Protein AF-A0A920LIM8-F1 (afdb_monomer_lite)

Structure (mmCIF, N/CA/C/O backbone):
data_AF-A0A920LIM8-F1
#
_entry.id   AF-A0A920LIM8-F1
#
loop_
_atom_site.group_PDB
_atom_site.id
_atom_site.type_symbol
_atom_site.label_atom_id
_atom_site.label_alt_id
_atom_site.label_comp_id
_atom_site.label_asym_id
_atom_site.label_entity_id
_atom_site.label_seq_id
_atom_site.pdbx_PDB_ins_code
_atom_site.Cartn_x
_atom_site.Cartn_y
_atom_site.Cartn_z
_atom_site.occupancy
_atom_site.B_iso_or_equiv
_atom_site.auth_seq_id
_atom_site.auth_comp_id
_atom_site.auth_asym_id
_atom_site.auth_atom_id
_atom_site.pdbx_PDB_model_num
ATOM 1 N N . MET A 1 1 ? -17.677 -11.621 5.141 1.00 50.22 1 MET A N 1
ATOM 2 C CA . MET A 1 1 ? -16.845 -10.592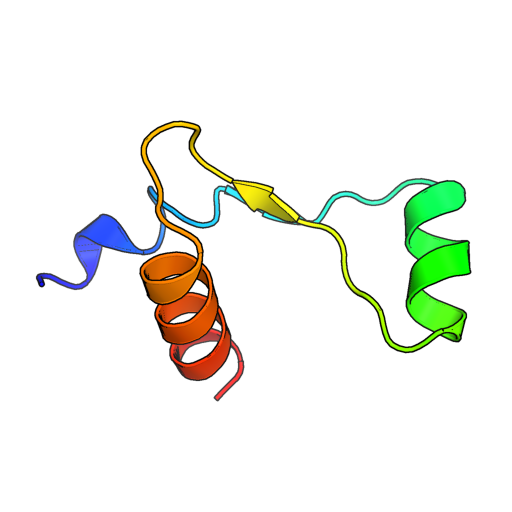 4.484 1.00 50.22 1 MET A CA 1
ATOM 3 C C . MET A 1 1 ? -17.428 -10.363 3.106 1.00 50.22 1 MET A C 1
ATOM 5 O O . MET A 1 1 ? -17.231 -11.192 2.231 1.00 50.22 1 MET A O 1
ATOM 9 N 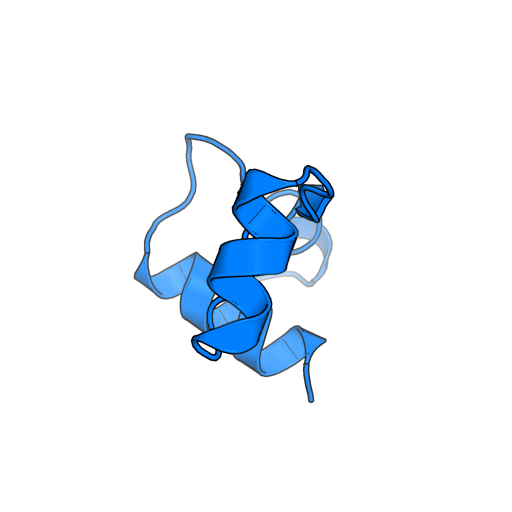N . SER A 1 2 ? -18.246 -9.328 2.967 1.00 48.94 2 SER A N 1
ATOM 10 C CA . SER A 1 2 ? -18.808 -8.867 1.695 1.00 48.94 2 SER A CA 1
ATOM 11 C C . SER A 1 2 ? -17.695 -8.312 0.796 1.00 48.94 2 SER A C 1
ATOM 13 O O . SER A 1 2 ? -16.802 -7.635 1.302 1.00 48.94 2 SER A O 1
ATOM 15 N N . GLU A 1 3 ? -17.756 -8.564 -0.516 1.00 54.97 3 GLU A N 1
ATOM 16 C CA . GLU A 1 3 ? -16.765 -8.119 -1.523 1.00 54.97 3 GLU A CA 1
ATOM 17 C C . GLU A 1 3 ? -16.424 -6.622 -1.465 1.00 54.97 3 GLU A C 1
ATOM 19 O O . GLU A 1 3 ? -15.315 -6.221 -1.809 1.00 54.97 3 GLU A O 1
ATOM 24 N N . LYS A 1 4 ? -17.350 -5.801 -0.953 1.00 54.34 4 LYS A N 1
ATOM 25 C CA . LYS A 1 4 ? -17.182 -4.353 -0.777 1.00 54.34 4 LYS A CA 1
ATOM 26 C C . LYS A 1 4 ? -15.959 -3.960 0.067 1.00 54.34 4 LYS A C 1
ATOM 28 O O . LYS A 1 4 ? -15.437 -2.875 -0.135 1.00 54.34 4 LYS A O 1
ATOM 33 N N . ASN A 1 5 ? -15.449 -4.842 0.930 1.00 65.38 5 ASN A N 1
ATOM 34 C CA . ASN A 1 5 ? -14.337 -4.511 1.827 1.00 65.38 5 ASN A CA 1
ATOM 35 C C . ASN A 1 5 ? -12.946 -4.644 1.173 1.00 65.38 5 ASN A C 1
ATOM 37 O O . ASN A 1 5 ? -11.952 -4.253 1.779 1.00 65.38 5 ASN A O 1
ATOM 41 N N . TYR A 1 6 ? -12.824 -5.229 -0.026 1.00 71.19 6 TYR A N 1
ATOM 42 C CA . TYR A 1 6 ? -11.507 -5.465 -0.638 1.00 71.19 6 TYR A CA 1
ATOM 43 C C . TYR A 1 6 ? -10.857 -4.188 -1.168 1.00 71.19 6 TYR A C 1
ATOM 45 O O . TYR A 1 6 ? -9.659 -3.982 -0.959 1.00 71.19 6 TYR A O 1
ATOM 53 N N . PHE A 1 7 ? -11.658 -3.321 -1.789 1.00 70.69 7 PHE A N 1
ATOM 54 C CA . PHE A 1 7 ? -11.216 -2.016 -2.283 1.00 70.69 7 PHE A CA 1
ATOM 55 C C . PHE A 1 7 ? -10.857 -1.052 -1.144 1.00 70.69 7 PHE A C 1
ATOM 57 O O . PHE A 1 7 ? -9.999 -0.192 -1.314 1.00 70.69 7 PHE A O 1
ATOM 64 N N . ASP A 1 8 ? -11.436 -1.249 0.044 1.00 80.25 8 ASP A N 1
ATOM 65 C CA . ASP A 1 8 ? -11.052 -0.497 1.241 1.00 80.25 8 ASP A CA 1
ATOM 66 C C . ASP A 1 8 ? -9.682 -0.930 1.794 1.00 80.25 8 ASP A C 1
ATOM 68 O O . ASP A 1 8 ? -9.001 -0.145 2.453 1.00 80.25 8 ASP A O 1
ATOM 72 N N . ILE A 1 9 ? -9.256 -2.174 1.537 1.00 87.00 9 ILE A N 1
ATOM 73 C CA . ILE A 1 9 ? -7.985 -2.722 2.035 1.00 87.00 9 ILE A CA 1
ATOM 74 C C . ILE A 1 9 ? -6.827 -2.393 1.083 1.00 87.00 9 ILE A C 1
ATOM 76 O O . ILE A 1 9 ? -5.790 -1.906 1.539 1.00 87.00 9 ILE A O 1
ATOM 80 N N . LEU A 1 10 ? -6.981 -2.654 -0.221 1.00 88.94 10 LEU A N 1
ATOM 81 C CA . LEU A 1 10 ? -5.980 -2.356 -1.255 1.00 88.94 10 LEU A CA 1
ATOM 82 C C . LEU A 1 10 ? -6.413 -1.121 -2.052 1.00 88.94 10 LEU A C 1
ATOM 84 O O . LEU A 1 10 ? -7.310 -1.213 -2.883 1.00 88.94 10 LEU A O 1
ATOM 88 N N . MET A 1 11 ? -5.752 0.019 -1.831 1.00 88.88 11 MET A N 1
ATOM 89 C CA . MET A 1 11 ? -6.130 1.278 -2.484 1.00 88.88 11 MET A CA 1
ATOM 90 C C . MET A 1 11 ? -5.497 1.421 -3.872 1.00 88.88 11 MET A C 1
ATOM 92 O O . MET A 1 11 ? -6.190 1.662 -4.854 1.00 88.88 11 MET A O 1
ATOM 96 N N . SER A 1 12 ? -4.169 1.308 -3.961 1.00 90.31 12 SER A N 1
ATOM 97 C CA . SER A 1 12 ? -3.438 1.468 -5.225 1.00 90.31 12 SER A CA 1
ATOM 98 C C . SER A 1 12 ? -2.034 0.855 -5.153 1.00 90.31 12 SER A C 1
ATOM 100 O O . SER A 1 12 ? -1.436 0.833 -4.072 1.00 90.31 12 SER A O 1
ATOM 102 N N . PRO A 1 13 ? -1.454 0.384 -6.272 1.00 91.88 13 PRO A N 1
ATOM 103 C CA . PRO A 1 13 ? -0.024 0.094 -6.334 1.00 91.88 13 PRO A CA 1
ATOM 104 C C . PRO A 1 13 ? 0.779 1.393 -6.197 1.00 91.88 13 PRO A C 1
ATOM 106 O O . PRO A 1 13 ? 0.330 2.467 -6.603 1.00 91.88 13 PRO A O 1
ATOM 109 N N . VAL A 1 14 ? 1.964 1.305 -5.603 1.00 94.31 14 VAL A N 1
ATOM 110 C CA . VAL A 1 14 ? 2.905 2.429 -5.539 1.00 94.31 14 VAL A CA 1
ATOM 111 C C . VAL A 1 14 ? 3.922 2.232 -6.651 1.00 94.31 14 VAL A C 1
ATOM 113 O O . VAL A 1 14 ? 4.618 1.224 -6.643 1.00 94.31 14 VAL A O 1
ATOM 116 N N . VAL A 1 15 ? 3.998 3.188 -7.580 1.00 92.56 15 VAL A N 1
ATOM 117 C CA . VAL A 1 15 ? 4.940 3.172 -8.707 1.00 92.56 15 VAL A CA 1
ATOM 118 C C . VAL A 1 15 ? 5.934 4.314 -8.527 1.00 92.56 15 VAL A C 1
ATOM 120 O O . VAL A 1 15 ? 5.640 5.474 -8.789 1.00 92.56 15 VAL A O 1
ATOM 123 N N . THR A 1 16 ? 7.098 3.969 -8.000 1.00 95.56 16 THR A N 1
ATOM 124 C CA . THR A 1 16 ? 8.283 4.816 -7.816 1.00 95.56 16 THR A CA 1
ATOM 125 C C . THR A 1 16 ?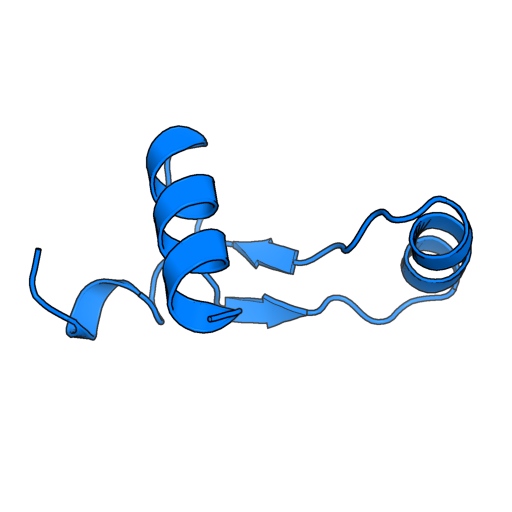 9.535 4.019 -8.169 1.00 95.56 16 THR A C 1
ATOM 127 O O . THR A 1 16 ? 9.503 2.786 -8.179 1.00 95.56 16 THR A O 1
ATOM 130 N N . GLU A 1 17 ? 10.668 4.683 -8.378 1.00 94.00 17 GLU A N 1
ATOM 131 C CA . GLU A 1 17 ? 11.961 4.049 -8.674 1.00 94.00 17 GLU A CA 1
ATOM 132 C C . GLU A 1 17 ? 12.301 2.987 -7.623 1.00 94.00 17 GLU A C 1
ATOM 134 O O . GLU A 1 17 ? 12.683 1.865 -7.947 1.00 94.00 17 GLU A O 1
ATOM 139 N N . LYS A 1 18 ? 12.036 3.293 -6.348 1.00 92.94 18 LYS A N 1
ATOM 140 C CA . LYS A 1 18 ? 12.217 2.348 -5.242 1.00 92.94 18 LYS A CA 1
ATOM 141 C C . LYS A 1 18 ? 11.308 1.123 -5.354 1.00 92.94 18 LYS A C 1
ATOM 143 O O . LYS A 1 18 ? 11.739 0.016 -5.038 1.00 92.94 18 LYS A O 1
ATOM 148 N N . SER A 1 19 ? 10.049 1.301 -5.752 1.00 93.88 19 SER A N 1
ATOM 149 C CA . SER A 1 19 ? 9.141 0.166 -5.957 1.00 93.88 19 SER A CA 1
ATOM 150 C C . SER A 1 19 ? 9.563 -0.691 -7.153 1.00 93.88 19 SER A C 1
ATOM 152 O O . SER A 1 19 ? 9.473 -1.912 -7.068 1.00 93.88 19 SER A O 1
ATOM 154 N N . SER A 1 20 ? 10.110 -0.077 -8.208 1.00 93.31 20 SER A N 1
ATOM 155 C CA . SER A 1 20 ? 10.634 -0.786 -9.377 1.00 93.31 20 SER A CA 1
ATOM 156 C C . SER A 1 20 ? 11.858 -1.624 -9.010 1.00 93.31 20 SER A C 1
ATOM 158 O O . SER A 1 20 ? 11.889 -2.811 -9.318 1.00 93.31 20 SER A O 1
ATOM 160 N N . MET A 1 21 ? 12.796 -1.071 -8.232 1.00 95.62 21 MET A N 1
ATOM 161 C CA . MET A 1 21 ? 13.940 -1.828 -7.697 1.00 95.62 21 MET A CA 1
ATOM 162 C C . MET A 1 21 ? 13.501 -3.022 -6.832 1.00 95.62 21 MET A C 1
ATOM 164 O O . MET A 1 21 ? 14.102 -4.092 -6.861 1.00 95.62 21 MET A O 1
ATOM 168 N N . LEU A 1 22 ? 12.438 -2.861 -6.038 1.00 93.81 22 LEU A N 1
ATOM 169 C CA . LEU A 1 22 ? 11.883 -3.956 -5.235 1.00 93.81 22 LEU A CA 1
ATOM 170 C C . LEU A 1 22 ? 11.194 -5.018 -6.103 1.00 93.81 22 LEU A C 1
ATOM 172 O O . LEU A 1 22 ? 11.233 -6.200 -5.750 1.00 93.81 22 LEU A O 1
ATOM 176 N N . SER A 1 23 ? 10.622 -4.618 -7.239 1.00 92.50 23 SER A N 1
ATOM 177 C CA . SER A 1 23 ? 9.996 -5.527 -8.198 1.00 92.50 23 SER A CA 1
ATOM 178 C C . SER A 1 23 ? 11.001 -6.509 -8.798 1.00 92.50 23 SER A C 1
ATOM 180 O O . SER A 1 23 ? 10.670 -7.683 -8.944 1.00 92.50 23 SER A O 1
ATOM 182 N N . GLU A 1 24 ? 12.242 -6.083 -9.053 1.00 92.31 24 GLU A N 1
ATOM 183 C CA . GLU A 1 24 ? 13.337 -6.974 -9.483 1.00 92.31 24 GLU A CA 1
ATOM 184 C C . GLU A 1 24 ? 13.639 -8.064 -8.443 1.00 92.31 24 GLU A C 1
ATOM 186 O O . GLU A 1 24 ? 14.030 -9.180 -8.773 1.00 92.31 24 GLU A O 1
ATOM 191 N N . SER A 1 25 ? 13.389 -7.769 -7.165 1.00 96.06 25 SER A N 1
ATOM 192 C CA . SER A 1 25 ? 13.510 -8.718 -6.053 1.00 96.06 25 SER A CA 1
ATOM 193 C C . SER A 1 25 ? 12.217 -9.499 -5.767 1.00 96.06 25 SER A C 1
ATOM 195 O O . SER A 1 25 ? 12.048 -10.006 -4.655 1.00 96.06 25 SER A O 1
ATOM 197 N N . ASN A 1 26 ? 11.284 -9.577 -6.724 1.00 91.81 26 ASN A N 1
ATOM 198 C CA . ASN A 1 26 ? 9.967 -10.215 -6.582 1.00 91.81 26 ASN A CA 1
ATOM 199 C C . ASN A 1 26 ? 9.098 -9.627 -5.451 1.00 91.81 26 ASN A C 1
ATOM 201 O O . ASN A 1 26 ? 8.300 -10.335 -4.830 1.00 91.81 26 ASN A O 1
ATOM 205 N N . LYS A 1 27 ? 9.251 -8.333 -5.144 1.00 92.88 27 LYS A N 1
ATOM 206 C CA . LYS A 1 27 ? 8.450 -7.630 -4.131 1.00 92.88 27 LYS A CA 1
ATOM 207 C C . LYS A 1 27 ? 7.614 -6.540 -4.785 1.00 92.88 27 LYS A C 1
ATOM 209 O O . LYS A 1 27 ? 8.136 -5.698 -5.501 1.00 92.88 27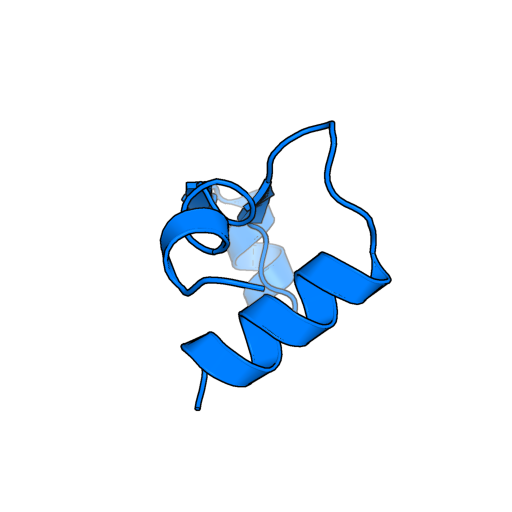 LYS A O 1
ATOM 214 N N . VAL A 1 28 ? 6.325 -6.506 -4.460 1.00 92.19 28 VAL A N 1
ATOM 215 C CA . VAL A 1 28 ? 5.392 -5.484 -4.955 1.00 92.19 28 VAL A CA 1
ATOM 216 C C . VAL A 1 28 ? 4.928 -4.613 -3.793 1.00 92.19 28 VAL A C 1
ATOM 218 O O . VAL A 1 28 ? 4.686 -5.112 -2.691 1.00 92.19 28 VAL A O 1
ATOM 221 N N . VAL A 1 29 ? 4.818 -3.306 -4.029 1.00 93.75 29 VAL A N 1
ATOM 222 C CA . VAL A 1 29 ? 4.457 -2.319 -3.006 1.00 93.75 29 VAL A CA 1
ATOM 223 C C . VAL A 1 29 ? 3.065 -1.762 -3.288 1.00 93.75 29 VAL A C 1
ATOM 225 O O . VAL A 1 29 ? 2.788 -1.266 -4.378 1.00 93.75 29 VAL A O 1
ATOM 228 N N . PHE A 1 30 ? 2.199 -1.805 -2.276 1.00 93.06 30 PHE A N 1
ATOM 229 C CA . PHE A 1 30 ? 0.831 -1.296 -2.343 1.00 93.06 30 PHE A CA 1
ATOM 230 C C . PHE A 1 30 ? 0.562 -0.295 -1.226 1.00 93.06 30 PHE A C 1
ATOM 232 O O . PHE A 1 30 ? 1.058 -0.433 -0.106 1.00 93.06 30 PHE A O 1
ATOM 239 N N . LYS A 1 31 ? -0.283 0.688 -1.529 1.00 92.62 31 LYS A N 1
ATOM 240 C CA . LYS A 1 31 ? -0.910 1.564 -0.550 1.00 92.62 31 LYS A CA 1
ATOM 241 C C . LYS A 1 31 ? -2.145 0.862 0.006 1.00 92.62 31 LYS A C 1
ATOM 243 O O . LYS A 1 31 ? -3.034 0.465 -0.748 1.00 92.62 31 LYS A O 1
ATOM 248 N N . VAL A 1 32 ? -2.183 0.716 1.325 1.00 92.50 32 VAL A N 1
ATOM 249 C CA . VAL A 1 32 ? -3.237 -0.009 2.043 1.00 92.50 32 VAL A CA 1
ATOM 250 C C . VAL A 1 32 ? -3.862 0.861 3.124 1.00 92.50 32 VAL A C 1
ATOM 252 O O . VAL A 1 32 ? -3.235 1.808 3.604 1.00 92.50 32 VAL A O 1
ATOM 255 N N . SER A 1 33 ? -5.089 0.530 3.526 1.00 91.44 33 SER A N 1
ATOM 256 C CA . SER A 1 33 ? -5.743 1.201 4.651 1.00 91.44 33 SER A CA 1
ATOM 257 C C . SER A 1 33 ? -5.052 0.867 5.975 1.00 91.44 33 SER A C 1
ATOM 259 O O . SER A 1 33 ? -4.745 -0.294 6.252 1.00 91.44 33 SER A O 1
ATOM 261 N N . LEU A 1 34 ? -4.866 1.883 6.824 1.00 88.50 34 LEU A N 1
ATOM 262 C CA . LEU A 1 34 ? -4.233 1.772 8.146 1.00 88.50 34 LEU A CA 1
ATOM 263 C C . LEU A 1 34 ? -4.966 0.823 9.103 1.00 88.50 34 LEU A C 1
ATOM 265 O O . LEU A 1 34 ? -4.361 0.303 10.034 1.00 88.50 34 LEU A O 1
ATOM 269 N N . LYS A 1 35 ? -6.266 0.602 8.886 1.00 88.06 35 LYS A N 1
ATOM 270 C CA . LYS A 1 35 ? -7.089 -0.286 9.719 1.00 88.06 35 LYS A CA 1
ATOM 271 C C . LYS A 1 35 ? -6.947 -1.767 9.341 1.00 88.06 35 LYS A C 1
ATOM 273 O O . LYS A 1 35 ? -7.531 -2.611 10.010 1.00 88.06 35 LYS A O 1
ATOM 278 N N . SER A 1 36 ? -6.199 -2.077 8.282 1.00 87.25 36 SER A N 1
ATOM 279 C CA . SER A 1 36 ? -6.098 -3.430 7.728 1.00 87.25 36 SER A CA 1
ATOM 280 C C . SER A 1 36 ? -5.046 -4.271 8.450 1.00 87.25 36 SER A C 1
ATOM 282 O O . SER A 1 36 ? -3.938 -3.806 8.724 1.00 87.25 36 SER A O 1
ATOM 284 N N . SER A 1 37 ? -5.341 -5.549 8.680 1.00 90.94 37 SER A N 1
ATOM 285 C CA . SER A 1 37 ? -4.377 -6.513 9.223 1.00 90.94 37 SER A CA 1
ATOM 286 C C . SER A 1 37 ? -3.557 -7.205 8.126 1.00 90.94 37 SER A C 1
ATOM 288 O O . SER A 1 37 ? -4.023 -7.432 7.008 1.00 90.94 37 SER A O 1
ATOM 290 N N . LYS A 1 38 ? -2.334 -7.650 8.456 1.00 89.00 38 LYS A N 1
ATOM 291 C CA . LYS A 1 38 ? -1.457 -8.409 7.536 1.00 89.00 38 LYS A CA 1
ATOM 292 C C . LYS A 1 38 ? -2.124 -9.681 6.991 1.00 89.00 38 LYS A C 1
ATOM 294 O O . LYS A 1 38 ? -1.889 -10.054 5.842 1.00 89.00 38 LYS A O 1
ATOM 299 N N . GLN A 1 39 ? -2.953 -10.343 7.804 1.00 91.38 39 GLN A N 1
ATOM 300 C CA . GLN A 1 39 ? -3.687 -11.551 7.398 1.00 91.38 39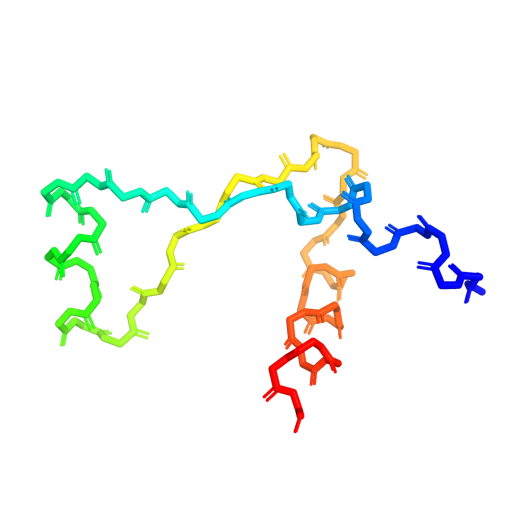 GLN A CA 1
ATOM 301 C C . GLN A 1 39 ? -4.746 -11.237 6.336 1.00 91.38 39 GLN A C 1
ATOM 303 O O . GLN A 1 39 ? -4.893 -11.973 5.359 1.00 91.38 39 GLN A O 1
ATOM 308 N N . GLU A 1 40 ? -5.451 -10.118 6.501 1.00 88.19 40 GLU A N 1
ATOM 309 C CA . GLU A 1 40 ? -6.475 -9.662 5.565 1.00 88.19 40 GLU A CA 1
ATOM 310 C C . GLU A 1 40 ? -5.840 -9.276 4.234 1.00 88.19 40 GLU A C 1
ATOM 312 O O . GLU A 1 40 ? -6.249 -9.808 3.207 1.00 88.19 40 GLU A O 1
ATOM 317 N N . ILE A 1 41 ? -4.772 -8.470 4.249 1.00 90.31 41 ILE A N 1
ATOM 318 C CA . ILE A 1 41 ? -4.035 -8.059 3.041 1.00 90.31 41 ILE A CA 1
ATOM 319 C C . ILE A 1 41 ? -3.570 -9.284 2.243 1.00 90.31 41 ILE A C 1
ATOM 321 O O . ILE A 1 41 ? -3.768 -9.344 1.032 1.00 90.31 41 ILE A O 1
ATOM 325 N N . LYS A 1 42 ? -3.015 -10.305 2.912 1.00 90.12 42 LYS A N 1
ATOM 326 C CA . LYS A 1 42 ? -2.603 -11.557 2.256 1.00 90.12 42 LYS A CA 1
ATOM 327 C C . LYS A 1 42 ? -3.782 -12.278 1.599 1.00 90.12 42 LYS A C 1
ATOM 329 O O . LYS A 1 42 ? -3.630 -12.829 0.510 1.00 90.12 42 LYS A O 1
ATOM 334 N N . LYS A 1 43 ? -4.945 -12.290 2.256 1.00 89.62 43 LYS A N 1
ATOM 335 C CA . LYS A 1 43 ? -6.169 -12.890 1.714 1.00 89.62 43 LYS A CA 1
ATOM 336 C C . LYS A 1 43 ? -6.671 -12.118 0.494 1.00 89.62 43 LYS A C 1
ATOM 338 O O . LYS A 1 43 ? -6.993 -12.757 -0.501 1.00 89.62 43 LYS A O 1
ATOM 343 N N . VAL A 1 44 ? -6.694 -10.783 0.556 1.00 88.50 44 VAL A N 1
ATOM 344 C CA . VAL A 1 44 ? -7.114 -9.928 -0.567 1.00 88.50 44 VAL A CA 1
ATOM 345 C C . VAL A 1 44 ? -6.173 -10.096 -1.755 1.00 88.50 44 VAL A C 1
ATOM 347 O O . VAL A 1 44 ? -6.644 -10.364 -2.852 1.00 88.50 44 VAL A O 1
ATOM 350 N N . LEU A 1 45 ? -4.855 -10.028 -1.542 1.00 89.25 45 LEU A N 1
ATOM 35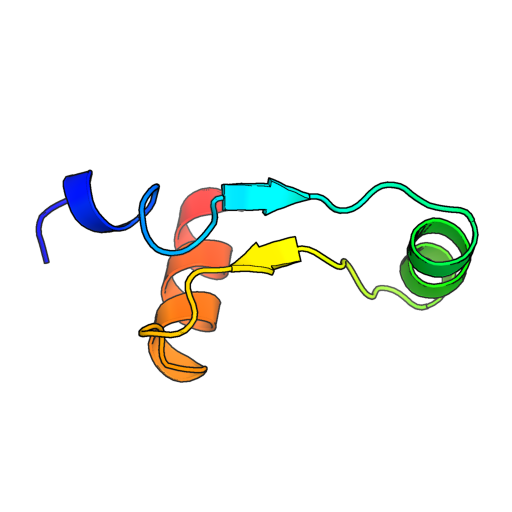1 C CA . LEU A 1 45 ? -3.864 -10.222 -2.607 1.00 89.25 45 LEU A CA 1
ATOM 352 C C . LEU A 1 45 ? -4.016 -11.585 -3.282 1.00 89.25 45 LEU A C 1
ATOM 354 O O . LEU A 1 45 ? -4.003 -11.665 -4.502 1.00 89.25 45 LEU A O 1
ATOM 358 N N . ARG A 1 46 ? -4.214 -12.654 -2.503 1.00 86.94 46 ARG A N 1
ATOM 359 C CA . ARG A 1 46 ? -4.427 -14.000 -3.051 1.00 86.94 46 ARG A CA 1
ATOM 360 C C . ARG A 1 46 ? -5.715 -14.113 -3.868 1.00 86.94 46 ARG A C 1
ATOM 362 O O . ARG A 1 46 ? -5.765 -14.936 -4.770 1.00 86.94 46 ARG A O 1
ATOM 369 N N . LEU A 1 47 ? -6.756 -13.368 -3.506 1.00 86.50 47 LEU A N 1
ATOM 370 C CA . LEU A 1 47 ? -8.044 -13.412 -4.195 1.00 86.50 47 LEU A CA 1
ATOM 371 C C . LEU A 1 47 ? -8.056 -12.533 -5.452 1.00 86.50 47 LEU A C 1
ATOM 373 O O . LEU A 1 47 ? -8.633 -12.936 -6.449 1.00 86.50 47 LEU A O 1
ATOM 377 N N . CYS A 1 48 ? -7.428 -11.358 -5.394 1.00 80.44 48 CYS A N 1
ATOM 378 C CA . CYS A 1 48 ? -7.385 -10.382 -6.484 1.00 80.44 48 CYS A CA 1
ATOM 379 C C . CYS A 1 48 ? -6.358 -10.749 -7.570 1.00 80.44 48 CYS A C 1
ATOM 381 O O . CYS A 1 48 ? -6.569 -10.453 -8.737 1.00 80.44 48 CYS A O 1
ATOM 383 N N . LEU A 1 49 ? -5.254 -11.409 -7.194 1.00 74.75 49 LEU A N 1
ATOM 384 C CA . LEU A 1 49 ? -4.233 -11.914 -8.128 1.00 74.75 49 LEU A CA 1
ATOM 385 C C . LEU A 1 49 ? -4.493 -13.364 -8.570 1.00 74.75 49 LEU A C 1
ATOM 387 O O . LEU A 1 49 ? -3.567 -14.046 -9.010 1.00 74.75 49 LEU A O 1
ATOM 391 N N . ARG A 1 50 ? -5.718 -13.855 -8.381 1.00 68.81 50 ARG A N 1
ATOM 392 C CA . ARG A 1 50 ? -6.168 -15.136 -8.919 1.00 68.81 50 ARG A CA 1
ATOM 393 C C . ARG A 1 50 ? -6.858 -14.898 -10.251 1.00 68.81 50 ARG A C 1
ATOM 395 O O . ARG A 1 50 ? -6.632 -15.737 -11.146 1.00 68.81 50 ARG A O 1
#

Secondary structure (DSSP, 8-state):
--GGGHHHHEEEE--SHHHHHHHHTT---EEE-TT--HHHHHHHHHHHT-

Sequence (50 aa):
MSEKNYFDILMSPVVTEKSSMLSESNKVVFKVSLKSSKQEIKKVLRLCLR

pLDDT: mean 85.57, std 12.09, range [48.94, 96.06]

Radius of gyration: 11.71 Å; chains: 1; bounding box: 33×20×19 Å

Foldseek 3Di:
DDPVCLCQFFPAWDDDPVQVVVVVVVDTHTDGDPVDDPVVPVVSCVVVVD